Protein AF-A0A6P2G0U8-F1 (afdb_monomer)

Mean predicted aligned error: 11.46 Å

pLDDT: mean 80.76, std 17.58, range [47.81, 98.0]

Sequence (64 aa):
MQTPKSILLHLDSSARVVERIKVARQLAETFNAEVTGLPCTMSALMRYPFASGRAAGGRSARNV

Foldseek 3Di:
DDQEQEAEQEAEPDPCNVVSVVVVVVSCVVRVHYYDYDYPDDDVCVVCVPPVVPPPDDPPPDDD

Nearest PDB structures (foldseek):
  6k1x-assembly1_A  TM=6.153E-01  e=6.312E-01  Rhodothermus marinus DSM 4252
  8g48-assembly1_A  TM=5.080E-01  e=4.797E-01  Staphylococcus aureus USA300-CA-263
  7r81-assembly1_N2  TM=4.030E-01  e=5.502E-01  Neurospora crassa
  2hsg-assembly1_A  TM=6.713E-01  e=4.619E+00  Priestia megaterium
  5lwk-assembly1_B  TM=4.728E-01  e=2.027E+00  Lacticaseibacillus paracasei

Secondary structure (DSSP, 8-state):
-PPPSEEEEEE-SSTTHHHHHHHHHHHHHHHT-EEEEEE----HHHH-TTGGGGSSS-------

Solvent-accessible surface area (backbone atoms only — not comparable to full-atom values): 4227 Å² total; 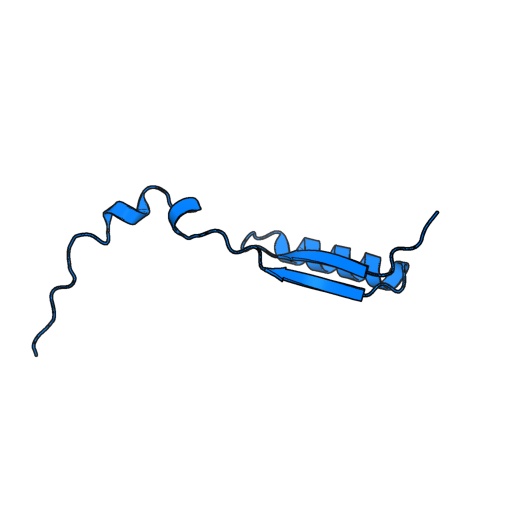per-residue (Å²): 136,87,76,54,63,64,43,84,41,82,36,53,95,55,89,60,39,64,58,52,52,53,52,53,49,54,50,22,67,75,48,73,23,49,77,48,79,42,78,56,82,72,58,67,58,80,79,36,76,68,60,72,75,72,78,80,72,79,87,71,78,80,88,127

Structure (mmCIF, N/CA/C/O backbone):
data_AF-A0A6P2G0U8-F1
#
_entry.id   AF-A0A6P2G0U8-F1
#
loop_
_atom_site.group_PDB
_atom_site.id
_atom_site.type_symbol
_atom_site.label_atom_id
_atom_site.label_alt_id
_atom_site.label_comp_id
_atom_site.label_asym_id
_atom_site.label_entity_id
_atom_site.label_seq_id
_atom_site.pdbx_PDB_ins_code
_atom_site.Cartn_x
_atom_site.Cartn_y
_atom_site.Cartn_z
_atom_site.occupancy
_atom_site.B_iso_or_equiv
_atom_site.auth_seq_id
_atom_site.auth_comp_id
_atom_site.auth_asym_id
_atom_site.auth_atom_id
_atom_site.pdbx_PDB_model_num
ATOM 1 N N . MET A 1 1 ? -4.095 12.557 23.725 1.00 58.69 1 MET A N 1
ATOM 2 C CA . MET A 1 1 ? -3.602 12.325 22.348 1.00 58.69 1 MET A CA 1
ATOM 3 C C . MET A 1 1 ? -4.717 11.653 21.567 1.00 58.69 1 MET A C 1
ATOM 5 O O . MET A 1 1 ? -5.371 10.785 22.127 1.00 58.69 1 MET A O 1
ATOM 9 N N . GLN A 1 2 ? -4.993 12.093 20.342 1.00 81.31 2 GLN A N 1
ATOM 10 C CA . GLN A 1 2 ? -6.094 11.569 19.530 1.00 81.31 2 GLN A CA 1
ATOM 11 C C . GLN A 1 2 ? -5.603 10.344 18.747 1.00 81.31 2 GLN A C 1
ATOM 13 O O . GLN A 1 2 ? -4.549 10.414 18.116 1.00 81.31 2 GLN A O 1
ATOM 18 N N .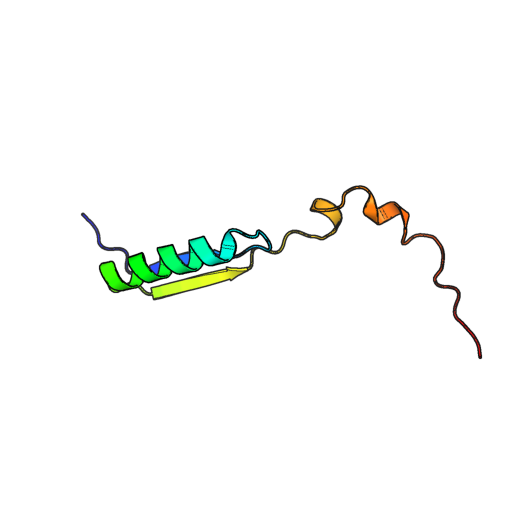 THR A 1 3 ? -6.322 9.222 18.817 1.00 87.56 3 THR A N 1
ATOM 19 C CA . THR A 1 3 ? -5.980 8.014 18.055 1.00 87.56 3 THR A CA 1
ATOM 20 C C . THR A 1 3 ? -6.492 8.151 16.617 1.00 87.56 3 THR A C 1
ATOM 22 O O . THR A 1 3 ? -7.675 8.453 16.414 1.00 87.56 3 THR A O 1
ATOM 25 N N . PRO A 1 4 ? -5.630 7.988 15.597 1.00 89.94 4 PRO A N 1
ATOM 26 C CA . PRO A 1 4 ? -6.064 8.061 14.209 1.00 89.94 4 PRO A CA 1
ATOM 27 C C . PRO A 1 4 ? -6.990 6.882 13.903 1.00 89.94 4 PRO A C 1
ATOM 29 O O . PRO A 1 4 ? -6.667 5.745 14.220 1.00 89.94 4 PRO A O 1
ATOM 32 N N . LYS A 1 5 ? -8.139 7.153 13.278 1.00 94.44 5 LYS A N 1
ATOM 33 C CA . LYS A 1 5 ? -9.071 6.107 12.815 1.00 94.44 5 LYS A CA 1
ATOM 34 C C . LYS A 1 5 ? -8.744 5.610 11.406 1.00 94.44 5 LYS A C 1
ATOM 36 O O . LYS A 1 5 ? -9.123 4.504 11.043 1.00 94.44 5 LYS A O 1
ATOM 41 N N . SER A 1 6 ? -8.044 6.427 10.623 1.00 96.56 6 SER A N 1
ATOM 42 C CA . SER A 1 6 ? -7.714 6.155 9.226 1.00 96.56 6 SER A CA 1
ATOM 43 C C . SER A 1 6 ? -6.345 6.728 8.862 1.00 96.56 6 SER A C 1
ATOM 45 O O . SER A 1 6 ? -5.985 7.818 9.312 1.00 96.56 6 SER A O 1
ATOM 47 N N . ILE A 1 7 ? -5.610 6.025 8.005 1.00 96.31 7 ILE A N 1
ATOM 48 C CA . ILE A 1 7 ? -4.279 6.373 7.507 1.00 96.31 7 ILE A CA 1
ATOM 49 C C . ILE A 1 7 ? -4.324 6.367 5.976 1.00 96.31 7 ILE A C 1
ATOM 51 O O . ILE A 1 7 ? -4.616 5.343 5.362 1.00 96.31 7 ILE A O 1
ATOM 55 N N . LEU A 1 8 ? -3.984 7.494 5.349 1.00 96.38 8 LEU A N 1
ATOM 56 C CA . LEU A 1 8 ? -3.786 7.565 3.901 1.00 96.38 8 LEU A CA 1
ATOM 57 C C . LEU A 1 8 ? -2.315 7.289 3.567 1.00 96.38 8 LEU A C 1
ATOM 59 O O . LEU A 1 8 ? -1.427 8.040 3.976 1.00 96.38 8 LEU A O 1
ATOM 63 N N . LEU A 1 9 ? -2.056 6.223 2.810 1.00 95.88 9 LEU A N 1
ATOM 64 C CA . LEU A 1 9 ? -0.715 5.809 2.407 1.00 95.88 9 LEU A CA 1
ATOM 65 C C . LEU A 1 9 ? -0.478 6.076 0.920 1.00 95.88 9 LEU A C 1
ATOM 67 O O . LEU A 1 9 ? -1.028 5.399 0.057 1.00 95.88 9 LEU A O 1
ATOM 71 N N . HIS A 1 10 ? 0.422 7.005 0.616 1.00 93.44 10 HIS A N 1
ATOM 72 C CA . HIS A 1 10 ? 0.855 7.276 -0.752 1.00 93.44 10 HIS A CA 1
ATOM 73 C C . HIS A 1 10 ? 1.830 6.198 -1.252 1.00 93.44 10 HIS A C 1
ATOM 75 O O . HIS A 1 10 ? 2.907 5.998 -0.676 1.00 93.44 10 HIS A O 1
ATOM 81 N N . LEU A 1 11 ? 1.460 5.532 -2.346 1.00 91.62 11 LEU A N 1
ATOM 82 C CA . LEU A 1 11 ? 2.236 4.475 -2.993 1.00 91.62 11 LEU A CA 1
ATOM 83 C C . LEU A 1 11 ? 2.885 5.006 -4.271 1.00 91.62 11 LEU A C 1
ATOM 85 O O . LEU A 1 11 ? 2.213 5.594 -5.107 1.00 91.62 11 LEU A O 1
ATOM 89 N N . A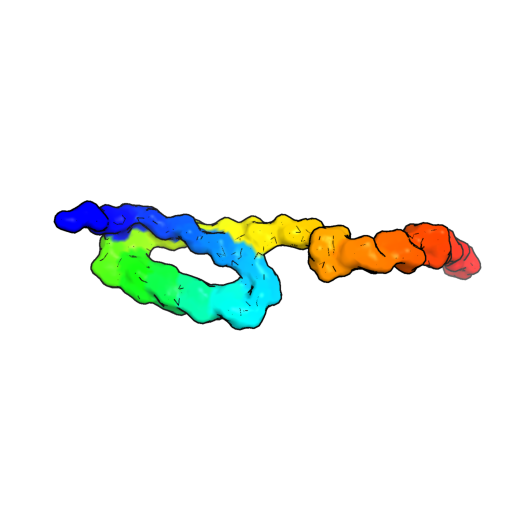SP A 1 12 ? 4.177 4.771 -4.464 1.00 89.12 12 ASP A N 1
ATOM 90 C CA . ASP A 1 12 ? 4.888 5.148 -5.688 1.00 89.12 12 ASP A CA 1
ATOM 91 C C . ASP A 1 12 ? 5.784 4.000 -6.176 1.00 89.12 12 ASP A C 1
ATOM 93 O O . ASP A 1 12 ? 5.851 2.935 -5.569 1.00 89.12 12 ASP A O 1
ATOM 97 N N . SER A 1 13 ? 6.475 4.207 -7.298 1.00 85.56 13 SER A N 1
ATOM 98 C CA . SER A 1 13 ? 7.379 3.202 -7.883 1.00 85.56 13 SER A CA 1
ATOM 99 C C . SER A 1 13 ? 8.784 3.182 -7.261 1.00 85.56 13 SER A C 1
ATOM 101 O O . SER A 1 13 ? 9.689 2.590 -7.844 1.00 85.56 13 SER A O 1
ATOM 103 N N . SER A 1 14 ? 9.028 3.887 -6.152 1.00 86.00 14 SER A N 1
ATOM 104 C CA . SER A 1 14 ? 10.347 3.872 -5.510 1.00 86.00 14 SER A CA 1
ATOM 105 C C . SER A 1 14 ? 10.596 2.540 -4.800 1.00 86.00 14 SER A C 1
ATOM 107 O O . SER A 1 14 ? 9.673 1.899 -4.299 1.00 86.00 14 SER A O 1
ATOM 109 N N . ALA A 1 15 ? 11.868 2.161 -4.655 1.00 89.06 15 ALA A N 1
ATOM 110 C CA . ALA A 1 15 ? 12.257 0.957 -3.917 1.00 89.06 15 ALA A CA 1
ATOM 111 C C . ALA A 1 15 ? 11.766 0.954 -2.451 1.00 89.06 15 ALA A C 1
ATOM 113 O O . ALA A 1 15 ? 11.564 -0.104 -1.861 1.00 89.06 15 ALA A O 1
ATOM 114 N N . ARG A 1 16 ? 11.523 2.138 -1.869 1.00 92.31 16 ARG A N 1
ATOM 115 C CA . ARG A 1 16 ? 11.092 2.307 -0.472 1.00 92.31 16 ARG A CA 1
ATOM 116 C C . ARG A 1 16 ? 9.585 2.163 -0.256 1.00 92.31 16 ARG A C 1
ATOM 118 O O . ARG A 1 16 ? 9.113 2.316 0.869 1.00 92.31 16 ARG A O 1
ATOM 125 N N . VAL A 1 17 ? 8.793 1.901 -1.300 1.00 94.38 17 VAL A N 1
ATOM 126 C CA . VAL A 1 17 ? 7.336 1.732 -1.147 1.00 94.38 17 VAL A CA 1
ATOM 127 C C . VAL A 1 17 ? 6.991 0.577 -0.196 1.00 94.38 17 VAL A C 1
ATOM 129 O O . VAL A 1 17 ? 6.080 0.699 0.618 1.00 94.38 17 VAL A O 1
ATOM 132 N N . VAL A 1 18 ? 7.786 -0.498 -0.208 1.00 94.94 18 VAL A N 1
ATOM 133 C CA . VAL A 1 18 ? 7.601 -1.659 0.678 1.00 94.94 18 VAL A CA 1
ATOM 134 C C . VAL A 1 18 ? 7.810 -1.288 2.148 1.00 94.94 18 VAL A C 1
ATOM 136 O O . VAL A 1 18 ? 7.047 -1.724 3.007 1.00 94.94 18 VAL A O 1
ATOM 139 N N . GLU A 1 19 ? 8.813 -0.463 2.456 1.00 96.62 19 GLU A N 1
ATOM 140 C CA . GLU A 1 19 ? 9.073 0.002 3.825 1.00 96.62 19 GLU A CA 1
ATOM 141 C C . GLU A 1 19 ? 7.919 0.865 4.345 1.00 96.62 19 GLU A C 1
ATOM 143 O O . GLU A 1 19 ? 7.453 0.663 5.464 1.00 96.62 19 GLU A O 1
ATOM 148 N N . ARG A 1 20 ? 7.386 1.760 3.503 1.00 95.81 20 ARG A N 1
ATOM 149 C CA . ARG A 1 20 ? 6.210 2.575 3.843 1.00 95.81 20 ARG A CA 1
ATOM 150 C C . ARG A 1 20 ? 4.979 1.731 4.148 1.00 95.81 20 ARG A C 1
ATOM 152 O O . ARG A 1 20 ? 4.288 2.013 5.122 1.00 95.81 20 ARG A O 1
ATOM 159 N N . ILE A 1 21 ? 4.728 0.683 3.362 1.00 96.75 21 ILE A N 1
ATOM 160 C CA . ILE A 1 21 ? 3.625 -0.254 3.619 1.00 96.75 21 ILE A CA 1
ATOM 161 C C . ILE A 1 21 ? 3.801 -0.934 4.981 1.00 96.75 21 ILE A C 1
ATOM 163 O O . ILE A 1 21 ? 2.846 -1.012 5.751 1.00 96.75 21 ILE A O 1
ATOM 167 N N . LYS A 1 22 ? 5.018 -1.387 5.311 1.00 98.00 22 LYS A N 1
ATOM 168 C CA . LYS A 1 22 ? 5.303 -2.031 6.604 1.00 98.00 22 LYS A CA 1
ATOM 169 C C . LYS A 1 22 ? 5.036 -1.094 7.782 1.00 98.00 22 LYS A C 1
ATOM 171 O O . LYS A 1 22 ? 4.364 -1.495 8.726 1.00 98.00 22 LYS A O 1
ATOM 176 N N . VAL A 1 23 ? 5.511 0.149 7.705 1.00 97.56 23 VAL A N 1
ATOM 177 C CA . VAL A 1 23 ? 5.289 1.150 8.759 1.00 97.56 23 VAL A CA 1
ATOM 178 C C . VAL A 1 23 ? 3.803 1.487 8.893 1.00 97.56 23 VAL A C 1
ATOM 180 O O . VAL A 1 23 ? 3.275 1.488 10.001 1.00 97.56 23 VAL A O 1
ATOM 183 N N . ALA A 1 24 ? 3.102 1.717 7.779 1.00 97.12 24 ALA A N 1
ATOM 184 C CA . ALA A 1 24 ? 1.669 2.009 7.803 1.00 97.12 24 ALA A CA 1
ATOM 185 C C . ALA A 1 24 ? 0.863 0.867 8.434 1.00 97.12 24 ALA A C 1
ATOM 187 O O . ALA A 1 24 ? -0.050 1.122 9.214 1.00 97.12 24 ALA A O 1
ATOM 188 N N . ARG A 1 25 ? 1.242 -0.386 8.159 1.00 97.38 25 ARG A N 1
ATOM 189 C CA . ARG A 1 25 ? 0.635 -1.558 8.790 1.00 97.38 25 ARG A CA 1
ATOM 190 C C . ARG A 1 25 ? 0.869 -1.589 10.303 1.00 97.38 25 ARG A C 1
ATOM 192 O O . ARG A 1 25 ? -0.083 -1.789 11.045 1.00 97.38 25 ARG A O 1
ATOM 199 N N . GLN A 1 26 ? 2.097 -1.363 10.766 1.0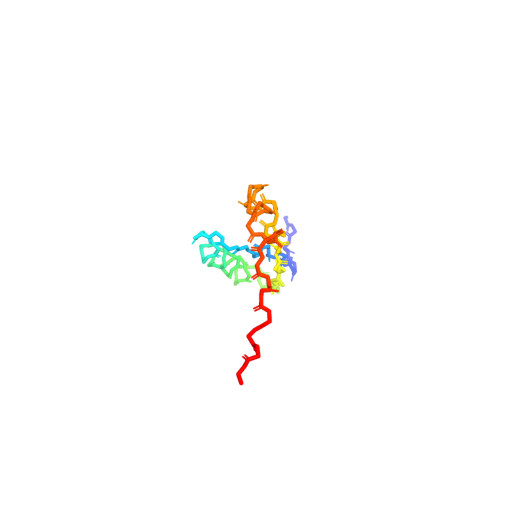0 97.81 26 GLN A N 1
ATOM 200 C CA . GLN A 1 26 ? 2.395 -1.332 12.205 1.00 97.81 26 GLN A CA 1
ATOM 201 C C . GLN A 1 26 ? 1.604 -0.233 12.928 1.00 97.81 26 GLN A C 1
ATOM 203 O O . GLN A 1 26 ? 1.097 -0.445 14.029 1.00 97.81 26 GLN A O 1
ATOM 208 N N . LEU A 1 27 ? 1.456 0.936 12.298 1.00 96.25 27 LEU A N 1
ATOM 209 C CA . LEU A 1 27 ? 0.629 2.021 12.825 1.00 96.25 27 LEU A CA 1
ATOM 210 C C . LEU A 1 27 ? -0.855 1.636 12.864 1.00 96.25 27 LEU A C 1
ATOM 212 O O . LEU A 1 27 ? -1.518 1.885 13.866 1.00 96.25 27 LEU A O 1
ATOM 216 N N . ALA A 1 28 ? -1.365 0.994 11.815 1.00 97.19 28 ALA A N 1
ATOM 217 C CA . ALA A 1 28 ? -2.739 0.502 11.765 1.00 97.19 28 ALA A CA 1
ATOM 218 C C . ALA A 1 28 ? -3.040 -0.479 12.902 1.00 97.19 28 ALA A C 1
ATOM 220 O O . ALA A 1 28 ? -4.042 -0.327 13.595 1.00 97.19 28 ALA A O 1
ATOM 221 N N . GLU A 1 29 ? -2.130 -1.426 13.141 1.00 97.19 29 GLU A N 1
ATOM 222 C CA . GLU A 1 29 ? -2.216 -2.390 14.241 1.00 97.19 29 GLU A CA 1
ATOM 223 C C . GLU A 1 29 ? -2.149 -1.686 15.611 1.00 97.19 29 GLU A C 1
ATOM 225 O O . GLU A 1 29 ? -2.940 -1.991 16.499 1.00 97.19 29 GLU A O 1
ATOM 230 N N . THR A 1 30 ? -1.267 -0.692 15.770 1.00 96.69 30 THR A N 1
ATOM 231 C CA . THR A 1 30 ? -1.093 0.053 17.034 1.00 96.69 30 THR A CA 1
ATOM 232 C C . THR A 1 30 ? -2.315 0.898 17.392 1.00 96.69 30 THR A C 1
ATOM 234 O O . THR A 1 30 ? -2.676 1.017 18.562 1.00 96.69 30 THR A O 1
ATOM 237 N N . PHE A 1 31 ? -2.945 1.514 16.392 1.00 95.75 31 PHE A N 1
ATOM 238 C CA . PHE A 1 31 ? -4.026 2.476 16.599 1.00 95.75 31 PHE A CA 1
ATOM 239 C C . PHE A 1 31 ? -5.418 1.926 16.281 1.00 95.75 31 PHE A C 1
ATOM 241 O O . PHE A 1 31 ? -6.394 2.660 16.430 1.00 95.75 31 PHE A O 1
ATOM 248 N N . ASN A 1 32 ? -5.520 0.653 15.881 1.00 95.88 32 ASN A N 1
ATOM 249 C CA . ASN A 1 32 ? -6.741 0.052 15.342 1.00 95.88 32 ASN A CA 1
ATOM 250 C C . ASN A 1 32 ? -7.357 0.930 14.232 1.00 95.88 32 ASN A C 1
ATOM 252 O O . ASN A 1 32 ? -8.534 1.291 14.274 1.00 95.88 32 ASN A O 1
ATOM 256 N N . ALA A 1 33 ? -6.509 1.338 13.286 1.00 97.06 33 ALA A N 1
ATOM 257 C CA . ALA A 1 33 ? -6.841 2.273 12.216 1.00 97.06 33 ALA A CA 1
ATOM 258 C C . ALA A 1 33 ? -6.945 1.561 10.863 1.00 97.06 33 ALA A C 1
ATOM 260 O O . ALA A 1 33 ? -6.209 0.617 10.588 1.00 97.06 33 ALA A O 1
ATOM 261 N N . GLU A 1 34 ? -7.807 2.058 9.982 1.00 97.62 34 GLU A N 1
ATOM 262 C CA . GLU A 1 34 ? -7.873 1.597 8.594 1.00 97.62 34 GLU A CA 1
ATOM 263 C C . GLU A 1 34 ? -6.763 2.241 7.748 1.00 97.62 34 GLU A C 1
ATOM 265 O O . GLU A 1 34 ? -6.438 3.412 7.940 1.00 97.62 34 GLU A O 1
ATOM 270 N N . VAL A 1 35 ? -6.189 1.512 6.786 1.00 97.50 35 VAL A N 1
ATOM 271 C CA . VAL A 1 35 ? -5.203 2.063 5.840 1.00 97.50 35 VAL A CA 1
ATOM 272 C C . VAL A 1 35 ? -5.776 2.067 4.433 1.00 97.50 35 VAL A C 1
ATOM 274 O O . VAL A 1 35 ? -6.075 1.013 3.877 1.00 97.50 35 VAL A O 1
ATOM 277 N N . THR A 1 36 ? -5.831 3.242 3.814 1.00 97.62 36 THR A N 1
ATOM 278 C CA . THR A 1 36 ? -6.169 3.396 2.397 1.00 97.62 36 THR A CA 1
ATOM 279 C C . THR A 1 36 ? -4.903 3.687 1.599 1.00 97.62 36 THR A C 1
ATOM 281 O O . THR A 1 36 ? -4.232 4.695 1.821 1.00 97.62 36 THR A O 1
ATOM 284 N N . GLY A 1 37 ? -4.557 2.804 0.662 1.00 94.50 37 GLY A N 1
ATOM 285 C CA . GLY A 1 37 ? -3.436 3.006 -0.256 1.00 94.50 37 GLY A CA 1
ATOM 286 C C . GLY A 1 37 ? -3.843 3.846 -1.465 1.00 94.50 37 GLY A C 1
ATOM 287 O O .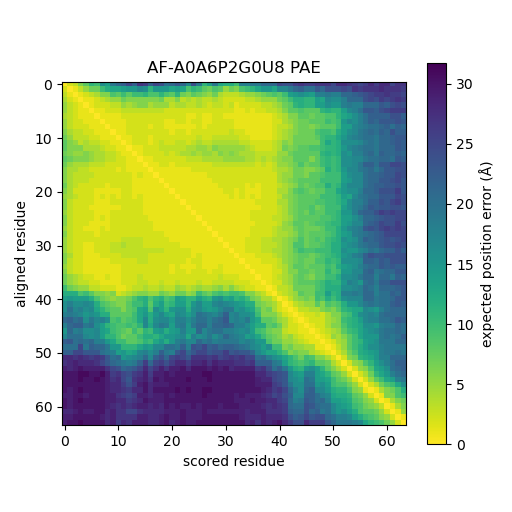 GLY A 1 37 ? -4.776 3.479 -2.175 1.00 94.50 37 GLY A O 1
ATOM 288 N N . LEU A 1 38 ? -3.122 4.934 -1.734 1.00 93.75 38 LEU A N 1
ATOM 289 C CA . LEU A 1 38 ? -3.326 5.796 -2.895 1.00 93.75 38 LEU A CA 1
ATOM 290 C C . LEU A 1 38 ? -2.104 5.745 -3.824 1.00 93.75 38 LEU A C 1
ATOM 292 O O . LEU A 1 38 ? -1.055 6.311 -3.493 1.00 93.75 38 LEU A O 1
ATOM 296 N N . PRO A 1 39 ? -2.211 5.092 -4.994 1.00 89.69 39 PRO A N 1
ATOM 297 C CA . PRO A 1 39 ? -1.187 5.166 -6.026 1.00 89.69 39 PRO A CA 1
ATOM 298 C C . PRO A 1 39 ? -0.962 6.610 -6.481 1.00 89.69 39 PRO A C 1
ATOM 300 O O . PRO A 1 39 ? -1.850 7.272 -7.009 1.00 89.69 39 PRO A O 1
ATOM 303 N N . CYS A 1 40 ? 0.259 7.089 -6.301 1.00 80.56 40 CYS A N 1
ATOM 304 C CA . CYS A 1 40 ? 0.747 8.375 -6.769 1.00 80.56 40 CYS A CA 1
ATOM 305 C C . CYS A 1 40 ? 1.495 8.143 -8.076 1.00 80.56 40 CYS A C 1
ATOM 307 O O . CYS A 1 40 ? 2.723 8.022 -8.113 1.00 80.56 40 CYS A O 1
ATOM 309 N N . THR A 1 41 ? 0.747 8.001 -9.165 1.00 71.38 41 THR A N 1
ATOM 310 C CA . THR A 1 41 ? 1.344 7.855 -10.490 1.00 71.38 41 THR A CA 1
ATOM 311 C C . THR A 1 41 ? 1.845 9.209 -10.969 1.00 71.38 41 THR A C 1
ATOM 313 O O . THR A 1 41 ? 1.058 10.116 -11.230 1.00 71.38 41 THR A O 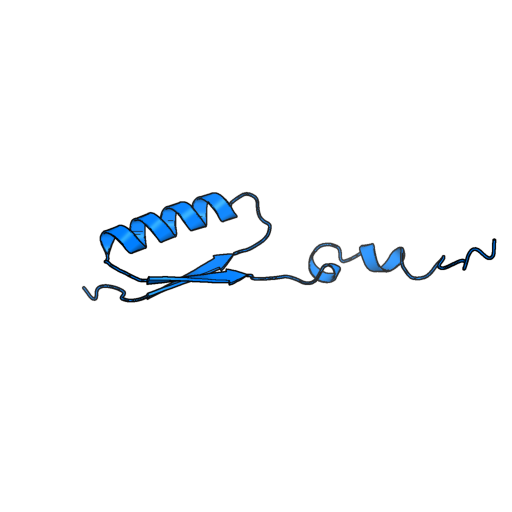1
ATOM 316 N N . MET A 1 42 ? 3.160 9.341 -11.120 1.00 72.19 42 MET A N 1
ATOM 317 C CA . MET A 1 42 ? 3.753 10.456 -11.850 1.00 72.19 42 MET A CA 1
ATOM 318 C C . MET A 1 42 ? 3.814 10.087 -13.337 1.00 72.19 42 MET A C 1
ATOM 320 O O . MET A 1 42 ? 4.162 8.951 -13.670 1.00 72.19 42 MET A O 1
ATOM 324 N N . SER A 1 43 ? 3.466 11.013 -14.235 1.00 68.56 43 SER A N 1
ATOM 325 C CA . SER A 1 43 ? 3.512 10.734 -15.675 1.00 68.56 43 SER A CA 1
ATOM 326 C C . SER A 1 43 ? 4.937 10.368 -16.113 1.00 68.56 43 SER A C 1
ATOM 328 O O . SER A 1 43 ? 5.923 10.878 -15.574 1.00 68.56 43 SER A O 1
ATOM 330 N N . ALA A 1 44 ? 5.064 9.491 -17.114 1.00 66.81 44 ALA A N 1
ATOM 331 C CA . ALA A 1 44 ? 6.371 9.082 -17.635 1.00 66.81 44 ALA A CA 1
ATOM 332 C C . ALA A 1 44 ? 7.211 10.280 -18.117 1.00 66.81 44 ALA A C 1
ATOM 334 O O . ALA A 1 44 ? 8.429 10.262 -17.970 1.00 66.81 44 ALA A O 1
ATOM 335 N N . LEU A 1 45 ? 6.559 11.342 -18.608 1.00 65.62 45 LEU A N 1
ATOM 336 C CA . LEU A 1 45 ? 7.201 12.596 -19.019 1.00 65.62 45 LEU A CA 1
ATOM 337 C C . LEU A 1 45 ? 7.951 13.282 -17.870 1.00 65.62 45 LEU A C 1
ATOM 339 O O . LEU A 1 45 ? 9.044 13.790 -18.076 1.00 65.62 45 LEU A O 1
ATOM 343 N N . MET A 1 46 ? 7.408 13.255 -16.653 1.00 71.00 46 MET A N 1
ATOM 344 C CA . MET A 1 46 ? 8.058 13.855 -15.482 1.00 71.00 46 MET A CA 1
ATOM 345 C C . MET A 1 46 ? 9.252 13.028 -14.992 1.00 71.00 46 MET A C 1
ATOM 347 O O . MET A 1 46 ? 10.194 13.571 -14.424 1.00 71.00 46 MET A O 1
ATOM 351 N N . ARG A 1 47 ? 9.216 11.704 -15.189 1.00 68.88 47 ARG A N 1
ATOM 352 C CA . ARG A 1 47 ? 10.301 10.795 -14.784 1.00 68.88 47 ARG A CA 1
ATOM 353 C C . ARG A 1 47 ? 11.403 10.693 -15.846 1.00 68.88 47 ARG A C 1
ATOM 355 O O . ARG A 1 47 ? 12.554 10.452 -15.501 1.00 68.88 47 ARG A O 1
ATOM 362 N N . TYR A 1 48 ? 11.058 10.914 -17.111 1.00 73.25 48 TYR A N 1
ATOM 363 C CA . TYR A 1 48 ? 11.973 10.892 -18.247 1.00 73.25 48 TYR A CA 1
ATOM 364 C C . TYR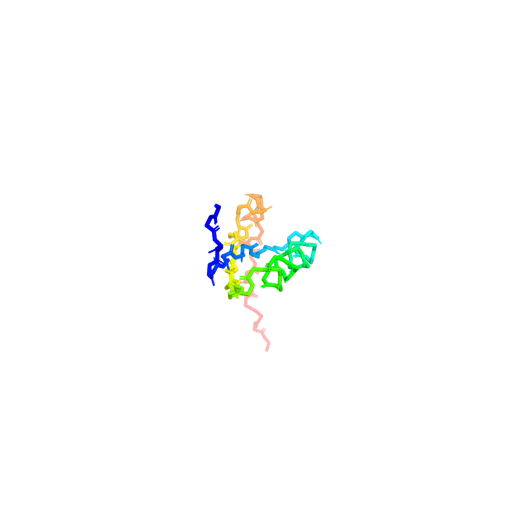 A 1 48 ? 11.736 12.120 -19.141 1.00 73.25 48 TYR A C 1
ATOM 366 O O . TYR A 1 48 ? 11.173 11.985 -20.231 1.00 73.25 48 TYR A O 1
ATOM 374 N N . PRO A 1 49 ? 12.183 13.318 -18.720 1.00 64.75 49 PRO A N 1
ATOM 375 C CA . PRO A 1 49 ? 11.907 14.569 -19.436 1.00 64.75 49 PRO A CA 1
ATOM 376 C C . PRO A 1 49 ? 12.453 14.598 -20.872 1.00 64.75 49 PRO A C 1
ATOM 378 O O . PRO A 1 49 ? 11.960 15.353 -21.702 1.00 64.75 49 PRO A O 1
ATOM 381 N N . PHE A 1 50 ? 13.423 13.734 -21.190 1.00 74.62 50 PHE A N 1
ATOM 382 C CA . PHE A 1 50 ? 14.008 13.597 -22.528 1.00 74.62 50 PHE A CA 1
ATOM 383 C C . PHE A 1 50 ? 13.455 12.407 -23.339 1.00 74.62 50 PHE A C 1
ATOM 385 O O . PHE A 1 50 ? 13.812 12.240 -24.505 1.00 74.62 50 PHE A O 1
ATOM 392 N N . ALA A 1 51 ? 12.579 11.566 -22.770 1.00 66.25 51 ALA A N 1
ATOM 393 C CA . ALA A 1 51 ? 12.031 10.397 -23.476 1.00 66.25 51 ALA A CA 1
ATOM 394 C C . ALA A 1 51 ? 11.023 10.765 -24.579 1.00 66.25 51 ALA A C 1
ATOM 396 O O . ALA A 1 51 ? 10.767 9.9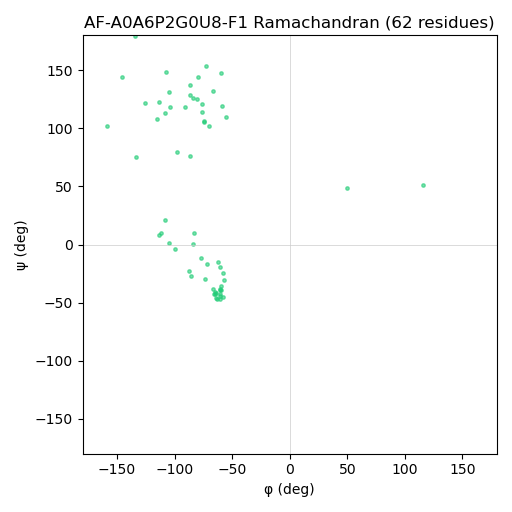64 -25.480 1.00 66.25 51 ALA A O 1
ATOM 397 N N . SER A 1 52 ? 10.504 11.994 -24.562 1.00 61.91 52 SER A N 1
ATOM 398 C CA . SER A 1 52 ? 9.665 12.570 -25.618 1.00 61.91 52 SER A CA 1
ATOM 399 C C . SER A 1 52 ? 10.385 12.695 -26.971 1.00 61.91 52 SER A C 1
ATOM 401 O O . SER A 1 52 ? 9.719 12.808 -27.997 1.00 61.91 52 SER A O 1
ATOM 403 N N . GLY A 1 53 ? 11.720 12.580 -27.016 1.00 58.00 53 GLY A N 1
ATOM 404 C CA . GLY A 1 53 ? 12.501 12.624 -28.257 1.00 58.00 53 GLY A CA 1
ATOM 405 C C . GLY A 1 53 ? 12.471 11.349 -29.113 1.00 58.00 53 GLY A C 1
ATOM 406 O O . GLY A 1 53 ? 12.908 11.391 -30.259 1.00 58.00 53 GLY A O 1
ATOM 407 N N . ARG A 1 54 ? 11.956 10.213 -28.610 1.00 52.22 54 ARG A N 1
ATOM 408 C CA . ARG A 1 54 ? 11.983 8.921 -29.341 1.00 52.22 54 ARG A CA 1
ATOM 409 C C . ARG A 1 54 ? 10.619 8.407 -29.810 1.00 52.22 54 ARG A C 1
ATOM 411 O O . ARG A 1 54 ? 10.527 7.278 -30.279 1.00 52.22 54 ARG A O 1
ATOM 418 N N . ALA A 1 55 ? 9.574 9.229 -29.708 1.00 55.81 55 ALA A N 1
ATOM 419 C CA . ALA A 1 55 ? 8.217 8.903 -30.163 1.00 55.81 55 ALA A CA 1
ATOM 420 C C . ALA A 1 55 ? 7.728 9.769 -31.344 1.00 55.81 55 ALA A C 1
ATOM 422 O O . ALA A 1 55 ? 6.566 9.666 -31.730 1.00 55.81 55 ALA A O 1
ATOM 423 N N . ALA A 1 56 ? 8.605 10.582 -31.946 1.00 53.41 56 ALA A N 1
ATOM 424 C CA . ALA A 1 56 ? 8.303 11.400 -33.128 1.00 53.41 56 ALA A CA 1
ATOM 425 C C . ALA A 1 56 ? 8.982 10.893 -34.419 1.00 53.41 56 ALA A C 1
ATOM 427 O O . ALA A 1 56 ? 9.136 11.641 -35.378 1.00 53.41 56 ALA A O 1
ATOM 428 N N . GLY A 1 57 ? 9.388 9.620 -34.468 1.00 52.31 57 GLY A N 1
ATOM 429 C CA . GLY A 1 57 ? 9.955 9.018 -35.673 1.00 52.31 57 GLY A CA 1
ATOM 430 C C . GLY A 1 57 ? 9.855 7.500 -35.638 1.00 52.31 57 GLY A C 1
ATOM 431 O O . GLY A 1 57 ? 10.641 6.847 -34.963 1.00 52.31 57 GLY A O 1
ATOM 432 N N . GLY A 1 58 ? 8.886 6.940 -36.365 1.00 48.34 58 GLY A N 1
ATOM 433 C CA . GLY A 1 58 ? 8.864 5.506 -36.659 1.00 48.34 58 GLY A CA 1
ATOM 434 C C . GLY A 1 58 ? 7.694 4.707 -36.087 1.00 48.34 58 GLY A C 1
ATOM 435 O O . GLY A 1 58 ? 7.900 3.630 -35.542 1.00 48.34 58 GLY A O 1
ATOM 436 N N . ARG A 1 59 ? 6.449 5.145 -36.310 1.00 50.62 59 ARG A N 1
ATOM 437 C CA . ARG A 1 59 ? 5.412 4.169 -36.688 1.00 50.62 59 ARG A CA 1
ATOM 438 C C . ARG A 1 59 ? 5.476 3.999 -38.204 1.00 50.62 59 ARG A C 1
ATOM 440 O O . ARG A 1 59 ? 4.675 4.576 -38.927 1.00 50.62 59 ARG A O 1
ATOM 447 N N . SER A 1 60 ? 6.474 3.255 -38.684 1.00 50.62 60 SER A N 1
ATOM 448 C CA . SER A 1 60 ? 6.376 2.654 -40.013 1.00 50.62 60 SER A CA 1
ATOM 449 C C . SER A 1 60 ? 5.406 1.487 -39.868 1.00 50.62 60 SER A C 1
ATOM 451 O O . SER A 1 60 ? 5.714 0.486 -39.217 1.00 50.62 60 SER A O 1
ATOM 453 N N . ALA A 1 61 ? 4.188 1.683 -40.368 1.00 55.03 61 ALA A N 1
ATOM 454 C CA . ALA 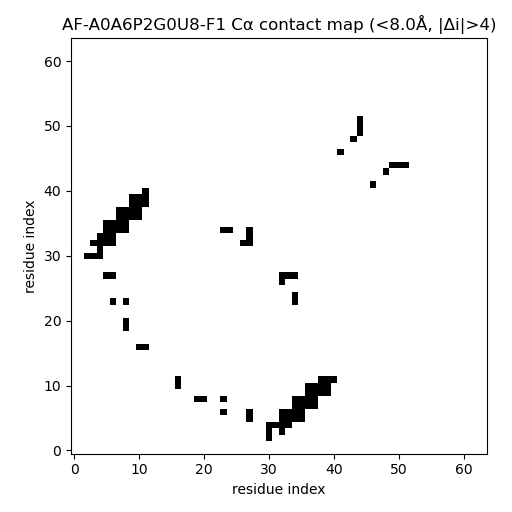A 1 61 ? 3.230 0.611 -40.548 1.00 55.03 61 ALA A CA 1
ATOM 455 C C . ALA A 1 61 ? 3.898 -0.465 -41.414 1.00 55.03 61 ALA A C 1
ATOM 457 O O . ALA A 1 61 ? 4.171 -0.244 -42.593 1.00 55.03 61 ALA A O 1
ATOM 458 N N . ARG A 1 62 ? 4.213 -1.615 -40.812 1.00 48.41 62 ARG A N 1
ATOM 459 C CA . ARG A 1 62 ? 4.553 -2.815 -41.570 1.00 48.41 62 ARG A CA 1
ATOM 460 C C . ARG A 1 62 ? 3.268 -3.301 -42.231 1.00 48.41 62 ARG A C 1
ATOM 462 O O . ARG A 1 62 ? 2.431 -3.891 -41.559 1.00 48.41 62 ARG A O 1
ATOM 469 N N . ASN A 1 63 ? 3.134 -3.027 -43.524 1.00 47.81 63 ASN A N 1
ATOM 470 C CA . ASN A 1 63 ? 2.406 -3.911 -44.424 1.00 47.81 63 ASN A CA 1
ATOM 471 C C . ASN A 1 63 ? 3.301 -5.128 -44.676 1.00 47.81 63 ASN A C 1
ATOM 473 O O . ASN A 1 63 ? 4.300 -5.001 -45.384 1.00 47.81 63 ASN A O 1
ATOM 477 N N . VAL A 1 64 ? 2.943 -6.264 -44.080 1.00 52.75 64 VAL A N 1
ATOM 478 C CA . VAL A 1 64 ? 3.095 -7.602 -44.670 1.00 52.75 64 VAL A CA 1
ATOM 479 C C . VAL A 1 64 ? 1.849 -8.383 -44.291 1.00 52.75 64 VAL A C 1
ATOM 481 O O . VAL A 1 64 ? 1.571 -8.437 -43.072 1.00 52.75 64 VAL A O 1
#

Radius of gyration: 20.19 Å; Cα contacts (8 Å, |Δi|>4): 53; chains: 1; bounding box: 23×22×67 Å